Protein AF-A0A7X0JD08-F1 (afdb_monomer)

Sequence (140 aa):
MATPYDTVIRLQRRTLDAMRVDLATQVETASRAQAAHAGVEAAMKDAHREAAASPLLPSDRYLTRLRHERTMLAAANVSANEQLHRLQARMTDAYGKARAIDIAADLYRERIAQQSAAVEQQEMDELAARKHAAARETKP

Mean predicted aligned error: 9.18 Å

pLDDT: mean 86.69, std 8.35, range [54.91, 95.31]

Radius of gyration: 34.66 Å; Cα contacts (8 Å, |Δi|>4): 44; chains: 1; bounding box: 74×22×107 Å

Solvent-accessible surface area (backbone atoms only — not comparable to full-atom values): 7628 Å² total; per-residue (Å²): 133,89,56,96,48,52,66,56,52,53,50,47,51,54,51,52,53,52,50,50,53,53,48,54,54,46,53,52,51,37,52,52,37,50,54,52,39,53,50,49,55,49,53,50,54,50,52,52,53,52,46,72,76,40,85,85,61,90,52,62,70,61,53,51,50,51,53,51,52,45,54,52,34,51,51,49,38,53,52,38,50,53,51,46,52,54,47,52,54,52,48,55,53,52,50,53,54,48,51,54,50,53,51,54,45,49,54,48,52,53,51,52,53,51,51,51,52,53,51,56,49,50,55,51,51,53,52,50,51,53,53,54,52,55,58,55,77,72,54,133

Organism: NCBI:txid869719

Foldseek 3Di:
DDDPLNVVLVVLVVVLVVLVVVLVVLVVQLVVLVVQLVVLVVVLVVLVVVCVVPVPDPCVVVNVVSVVSNVVSVVSNVVSVVVNVVSVVVSVVSVVVSVVSVVVRVVVVVVVVVVVVVVVVVVVVVVVVVVVVVVVVPDD

Secondary structure (DSSP, 8-state):
---TTHHHHHHHHHHHHHHHHHHHHHHHHHHHHHHHHHHHHHHHHHHHHHHHH-TTS--HHHHHHHHHHHHHHHHHHHHHHHHHHHHHHHHHHHHHHHHHHHHHHHHHHHHHHHHHHHHHHHHHHHHHHHHHHHHHHT--

Structure (mmCIF, N/CA/C/O backbone):
data_AF-A0A7X0JD08-F1
#
_entry.id   AF-A0A7X0JD08-F1
#
loop_
_atom_site.group_PDB
_atom_site.id
_atom_site.type_symbol
_atom_site.label_atom_id
_atom_site.label_alt_id
_atom_site.label_comp_id
_atom_site.label_asym_id
_atom_site.label_entity_id
_atom_site.label_seq_id
_atom_site.pdbx_PDB_ins_code
_atom_site.Cartn_x
_atom_site.Cartn_y
_atom_site.Cartn_z
_atom_site.occupancy
_atom_site.B_iso_or_equiv
_atom_site.auth_seq_id
_atom_site.auth_comp_id
_atom_site.auth_asym_id
_atom_site.auth_atom_id
_atom_site.pdbx_PDB_model_num
ATOM 1 N N . MET A 1 1 ? -7.917 5.212 28.818 1.00 58.47 1 MET A N 1
ATOM 2 C CA . MET A 1 1 ? -8.279 3.779 28.875 1.00 58.47 1 MET A CA 1
ATOM 3 C C . MET A 1 1 ? -7.662 3.078 27.683 1.00 58.47 1 MET A C 1
ATOM 5 O O . MET A 1 1 ? -7.835 3.575 26.578 1.00 58.47 1 MET A O 1
ATOM 9 N N . ALA A 1 2 ? -6.941 1.979 27.905 1.00 71.56 2 ALA A N 1
ATOM 10 C CA . ALA A 1 2 ? -6.503 1.106 26.820 1.00 71.56 2 ALA A CA 1
ATOM 11 C C . ALA A 1 2 ? -7.693 0.249 26.360 1.00 71.56 2 ALA A C 1
ATOM 13 O O . ALA A 1 2 ? -8.393 -0.317 27.202 1.00 71.56 2 ALA A O 1
ATOM 14 N N . THR A 1 3 ? -7.953 0.183 25.055 1.00 77.94 3 THR A N 1
ATOM 15 C CA . THR A 1 3 ? -8.992 -0.694 24.496 1.00 77.94 3 THR A CA 1
ATOM 16 C C . THR A 1 3 ? -8.398 -2.052 24.106 1.00 77.94 3 THR A C 1
ATOM 18 O O . THR A 1 3 ? -7.214 -2.122 23.761 1.00 77.94 3 THR A O 1
ATOM 21 N N . PRO A 1 4 ? -9.195 -3.139 24.077 1.00 84.88 4 PRO A N 1
ATOM 22 C CA . PRO A 1 4 ? -8.740 -4.434 23.557 1.00 84.88 4 PRO A CA 1
ATOM 23 C C . PRO A 1 4 ? -8.212 -4.369 22.111 1.00 84.88 4 PRO A C 1
ATOM 25 O O . PRO A 1 4 ? -7.449 -5.234 21.686 1.00 84.88 4 PRO A O 1
ATOM 28 N N . TYR A 1 5 ? -8.589 -3.328 21.363 1.00 89.25 5 TYR A N 1
ATOM 29 C CA . TYR A 1 5 ? -8.217 -3.123 19.966 1.00 89.25 5 TYR A CA 1
ATOM 30 C C . TYR A 1 5 ? -6.870 -2.406 19.786 1.00 89.25 5 TYR A C 1
ATOM 32 O O . TYR A 1 5 ? -6.285 -2.493 18.708 1.00 89.25 5 TYR A O 1
ATOM 40 N N . ASP A 1 6 ? -6.325 -1.749 20.816 1.00 88.62 6 ASP A N 1
ATOM 41 C CA . ASP A 1 6 ? -5.152 -0.867 20.680 1.00 88.62 6 ASP A CA 1
ATOM 42 C C . ASP A 1 6 ? -3.911 -1.599 20.147 1.00 88.62 6 ASP A C 1
ATOM 44 O O . ASP A 1 6 ? -3.174 -1.083 19.301 1.00 88.62 6 ASP A O 1
ATOM 48 N N . THR A 1 7 ? -3.681 -2.831 20.609 1.00 90.62 7 THR A N 1
ATOM 49 C CA . THR A 1 7 ? -2.554 -3.654 20.145 1.00 90.62 7 THR A CA 1
ATOM 50 C C . THR A 1 7 ? -2.705 -4.029 18.674 1.00 90.62 7 THR A C 1
ATOM 52 O O . THR A 1 7 ? -1.725 -3.980 17.928 1.00 90.62 7 THR A O 1
ATOM 55 N N . VAL A 1 8 ? -3.926 -4.355 18.248 1.00 89.75 8 VAL A N 1
ATOM 56 C CA . VAL A 1 8 ? -4.225 -4.736 16.865 1.00 89.75 8 VAL A CA 1
ATOM 57 C C . VAL A 1 8 ? -4.113 -3.526 15.938 1.00 89.75 8 VAL A C 1
ATOM 59 O O . VAL A 1 8 ? -3.450 -3.617 14.906 1.00 8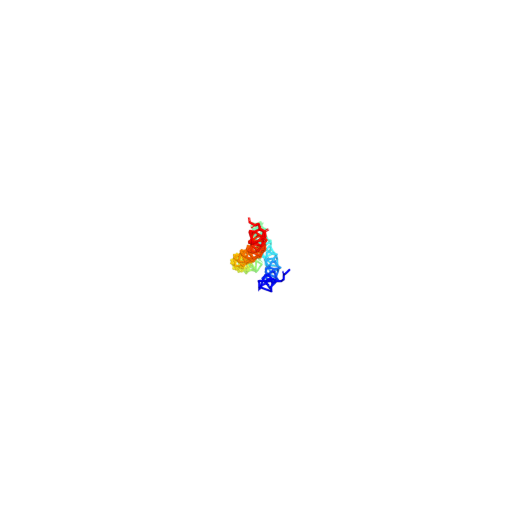9.75 8 VAL A O 1
ATOM 62 N N . ILE A 1 9 ? -4.648 -2.370 16.342 1.00 91.19 9 ILE A N 1
ATOM 63 C CA . ILE A 1 9 ? -4.534 -1.103 15.601 1.00 91.19 9 ILE A CA 1
ATOM 64 C C . ILE A 1 9 ? -3.063 -0.723 15.412 1.00 91.19 9 ILE A C 1
ATOM 66 O O . ILE A 1 9 ? -2.635 -0.379 14.310 1.00 91.19 9 ILE A O 1
ATOM 70 N N . ARG A 1 10 ? -2.249 -0.816 16.470 1.00 92.81 10 ARG A N 1
ATOM 71 C CA . ARG A 1 10 ? -0.813 -0.512 16.392 1.00 92.81 10 ARG A CA 1
ATOM 72 C C . ARG A 1 10 ? -0.078 -1.453 15.439 1.00 92.81 10 ARG A C 1
ATOM 74 O O . ARG A 1 10 ? 0.753 -0.991 14.659 1.00 92.81 10 ARG A O 1
ATOM 81 N N . LEU A 1 11 ? -0.381 -2.752 15.492 1.00 91.75 11 LEU A N 1
ATOM 82 C CA . LEU A 1 11 ? 0.195 -3.732 14.573 1.00 91.75 11 LEU A CA 1
ATOM 83 C C . LEU A 1 11 ? -0.176 -3.401 13.122 1.00 91.75 11 LEU A C 1
ATOM 85 O O . LEU A 1 11 ? 0.709 -3.313 12.277 1.00 91.75 11 LEU A O 1
ATOM 89 N N . GLN A 1 12 ? -1.457 -3.143 12.850 1.00 91.19 12 GLN A N 1
ATOM 90 C CA . GLN A 1 12 ? -1.933 -2.803 11.510 1.00 91.19 12 GLN A CA 1
ATOM 91 C C . GLN A 1 12 ? -1.311 -1.521 10.966 1.00 91.19 12 GLN A C 1
ATOM 93 O O . GLN A 1 12 ? -0.915 -1.497 9.804 1.00 91.19 12 GLN A O 1
ATOM 98 N N . ARG A 1 13 ? -1.171 -0.474 11.788 1.00 91.44 13 ARG A N 1
ATOM 99 C CA . ARG A 1 13 ? -0.483 0.762 11.381 1.00 91.44 13 ARG A CA 1
ATOM 100 C C . ARG A 1 13 ? 0.947 0.476 10.939 1.00 91.44 13 ARG A C 1
ATOM 102 O O . ARG A 1 13 ? 1.323 0.862 9.840 1.00 91.44 13 ARG A O 1
ATOM 109 N N . ARG A 1 14 ? 1.696 -0.302 11.728 1.00 93.69 14 ARG A N 1
ATOM 110 C CA . ARG A 1 14 ? 3.060 -0.713 11.364 1.00 93.69 14 ARG A CA 1
ATOM 111 C C . ARG A 1 14 ? 3.093 -1.515 10.060 1.00 93.69 14 ARG A C 1
ATOM 113 O O . ARG A 1 14 ? 3.988 -1.313 9.246 1.00 93.69 14 ARG A O 1
ATOM 120 N N . THR A 1 15 ? 2.130 -2.412 9.853 1.00 90.19 15 THR A N 1
ATOM 121 C CA . THR A 1 15 ? 2.008 -3.180 8.606 1.00 90.19 15 THR A CA 1
ATOM 122 C C . THR A 1 15 ? 1.719 -2.275 7.407 1.00 90.19 15 THR A C 1
ATOM 124 O O . THR A 1 15 ? 2.372 -2.414 6.377 1.00 90.19 15 THR A O 1
ATOM 127 N N . LEU A 1 16 ? 0.785 -1.328 7.533 1.00 92.00 16 LEU A N 1
ATOM 128 C CA . LEU A 1 16 ? 0.461 -0.372 6.471 1.00 92.00 16 LEU A CA 1
ATOM 129 C C . LEU A 1 16 ? 1.642 0.548 6.150 1.00 92.00 16 LEU A C 1
ATOM 131 O O . LEU A 1 16 ? 1.887 0.831 4.980 1.00 92.00 16 LEU A O 1
ATOM 135 N N . ASP A 1 17 ? 2.392 0.983 7.160 1.00 93.56 17 ASP A N 1
ATOM 136 C CA . ASP A 1 17 ? 3.581 1.809 6.955 1.00 93.56 17 ASP A CA 1
ATOM 137 C C . ASP A 1 17 ? 4.686 1.038 6.222 1.00 93.56 17 ASP A C 1
ATOM 139 O O . ASP A 1 17 ? 5.270 1.570 5.281 1.00 93.56 17 ASP A O 1
ATOM 143 N N . ALA A 1 18 ? 4.909 -0.237 6.558 1.00 92.38 18 ALA A N 1
ATOM 144 C CA . ALA A 1 18 ? 5.826 -1.091 5.801 1.00 92.38 18 ALA A CA 1
ATOM 145 C C . ALA A 1 18 ? 5.381 -1.251 4.334 1.00 92.38 18 ALA A C 1
ATOM 147 O O . ALA A 1 18 ? 6.179 -1.065 3.420 1.00 92.38 18 ALA A O 1
ATOM 148 N N . MET A 1 19 ? 4.087 -1.497 4.094 1.00 91.81 19 MET A N 1
ATOM 149 C CA . MET A 1 19 ? 3.549 -1.617 2.733 1.00 91.81 19 MET A CA 1
ATOM 150 C C . MET A 1 19 ? 3.682 -0.323 1.918 1.00 91.81 19 MET A C 1
ATOM 152 O O . MET A 1 19 ? 3.893 -0.383 0.709 1.00 91.81 19 MET A O 1
ATOM 156 N N . ARG A 1 20 ? 3.570 0.852 2.552 1.00 91.00 20 ARG A N 1
ATOM 157 C CA . ARG A 1 20 ? 3.791 2.151 1.891 1.00 91.00 20 ARG A CA 1
ATOM 158 C C . ARG A 1 20 ? 5.234 2.319 1.433 1.00 91.00 20 ARG A C 1
ATOM 160 O O . ARG A 1 20 ? 5.455 2.817 0.331 1.00 91.00 20 ARG A O 1
ATOM 167 N N . VAL A 1 21 ? 6.191 1.911 2.266 1.00 93.88 21 VAL A N 1
ATOM 168 C CA . VAL A 1 21 ? 7.615 1.928 1.909 1.00 93.88 21 VAL A CA 1
ATOM 169 C C . VAL A 1 21 ? 7.862 1.001 0.721 1.00 93.88 21 VAL A C 1
ATOM 171 O O . VAL A 1 21 ? 8.419 1.445 -0.281 1.00 93.88 21 VAL A O 1
ATOM 174 N N . ASP A 1 22 ? 7.350 -0.231 0.777 1.00 88.81 22 ASP A N 1
ATOM 175 C CA . ASP A 1 22 ? 7.467 -1.184 -0.330 1.00 88.81 22 ASP A CA 1
ATOM 176 C C . ASP A 1 22 ? 6.855 -0.629 -1.625 1.00 88.81 22 ASP A C 1
ATOM 178 O O . ASP A 1 22 ? 7.444 -0.756 -2.698 1.00 88.81 22 ASP A O 1
ATOM 182 N N . LEU A 1 23 ? 5.691 0.031 -1.541 1.00 86.19 23 LEU A N 1
ATOM 183 C CA . LEU A 1 23 ? 5.041 0.639 -2.702 1.00 86.19 23 LEU A CA 1
ATOM 184 C C . LEU A 1 23 ? 5.908 1.733 -3.316 1.00 86.19 23 LEU A C 1
ATOM 186 O O . LEU A 1 23 ? 6.063 1.755 -4.535 1.00 86.19 23 LEU A O 1
ATOM 190 N N . ALA A 1 24 ? 6.489 2.610 -2.497 1.00 89.81 24 ALA A N 1
ATOM 191 C CA . ALA A 1 24 ? 7.370 3.666 -2.983 1.00 89.81 24 ALA A CA 1
ATOM 192 C C . ALA A 1 24 ? 8.576 3.083 -3.739 1.00 89.81 24 ALA A C 1
ATOM 194 O O . ALA A 1 24 ? 8.870 3.512 -4.856 1.00 89.81 24 ALA A O 1
ATOM 195 N N . THR A 1 25 ? 9.213 2.046 -3.189 1.00 91.19 25 THR A N 1
ATOM 196 C CA . THR A 1 25 ? 10.340 1.362 -3.839 1.00 91.19 25 THR A CA 1
ATOM 197 C C . THR A 1 25 ? 9.937 0.678 -5.149 1.00 91.19 25 THR A C 1
ATOM 199 O O . THR A 1 25 ? 10.669 0.741 -6.139 1.00 91.19 25 THR A O 1
ATOM 202 N N . GLN A 1 26 ? 8.764 0.042 -5.197 1.00 87.25 26 GLN A N 1
ATOM 203 C CA . GLN A 1 26 ? 8.270 -0.605 -6.416 1.00 87.25 26 GLN A CA 1
ATOM 204 C C . GLN A 1 26 ? 7.875 0.406 -7.499 1.00 87.25 26 GLN A C 1
ATOM 206 O O . GLN A 1 26 ? 8.176 0.190 -8.671 1.00 87.25 26 GLN A O 1
ATOM 211 N N . VAL A 1 27 ? 7.270 1.537 -7.122 1.00 88.56 27 VAL A N 1
ATOM 212 C CA . VAL A 1 27 ? 6.973 2.648 -8.045 1.00 88.56 27 VAL A CA 1
ATOM 213 C C . VAL A 1 27 ? 8.261 3.200 -8.651 1.00 88.56 27 VAL A C 1
ATOM 215 O O . VAL A 1 27 ? 8.339 3.396 -9.864 1.00 88.56 27 VAL A O 1
ATOM 218 N N . GLU A 1 28 ? 9.293 3.409 -7.833 1.00 90.12 28 GLU A N 1
ATOM 219 C CA . GLU A 1 28 ? 10.592 3.870 -8.321 1.00 90.12 28 GLU A CA 1
ATOM 220 C C . GLU A 1 28 ? 11.228 2.851 -9.279 1.00 90.12 28 GLU A C 1
ATOM 222 O O . GLU A 1 28 ? 11.728 3.221 -10.343 1.00 90.12 28 GLU A O 1
ATOM 227 N N . THR A 1 29 ? 11.157 1.562 -8.945 1.00 87.06 29 THR A N 1
ATOM 228 C CA . THR A 1 29 ? 11.690 0.479 -9.782 1.00 87.06 29 THR A CA 1
ATOM 229 C C . THR A 1 29 ? 10.979 0.416 -11.136 1.00 87.06 29 THR A C 1
ATOM 231 O O . THR A 1 29 ? 11.641 0.355 -12.174 1.00 87.06 29 THR A O 1
ATOM 234 N N . ALA A 1 30 ? 9.646 0.505 -11.147 1.00 83.69 30 ALA A N 1
ATOM 235 C CA . ALA A 1 30 ? 8.855 0.542 -12.375 1.00 83.69 30 ALA A CA 1
ATOM 236 C C . ALA A 1 30 ? 9.177 1.785 -13.222 1.00 83.69 30 ALA A C 1
ATOM 238 O O . ALA A 1 30 ? 9.382 1.673 -14.429 1.00 83.69 30 ALA A O 1
ATOM 239 N N . SER A 1 31 ? 9.307 2.957 -12.592 1.00 87.69 31 SER A N 1
ATOM 240 C CA . SER A 1 31 ? 9.675 4.205 -13.272 1.00 87.69 31 SER A CA 1
ATOM 241 C C . SER A 1 31 ? 11.054 4.115 -13.941 1.00 87.69 31 SER A C 1
ATOM 243 O O . SER A 1 31 ? 11.214 4.472 -15.110 1.00 87.69 31 SER A O 1
ATOM 245 N N . ARG A 1 32 ? 12.052 3.546 -13.248 1.00 89.31 32 ARG A N 1
ATOM 246 C CA . ARG A 1 32 ? 13.395 3.322 -13.811 1.00 89.31 32 ARG A CA 1
ATOM 247 C C . ARG A 1 32 ? 13.369 2.360 -15.002 1.00 89.31 32 ARG A C 1
ATOM 249 O O . ARG A 1 32 ? 14.026 2.627 -16.007 1.00 89.31 32 ARG A O 1
ATOM 256 N N . ALA A 1 33 ? 12.600 1.273 -14.922 1.00 84.38 33 ALA A N 1
ATOM 257 C CA . ALA A 1 33 ? 12.454 0.317 -16.022 1.00 84.38 33 ALA A CA 1
ATOM 258 C C . ALA A 1 33 ? 11.763 0.942 -17.252 1.00 84.38 33 ALA A C 1
ATOM 260 O O . ALA A 1 33 ? 12.179 0.710 -18.393 1.00 84.38 33 ALA A O 1
ATOM 261 N N . GLN A 1 34 ? 10.766 1.803 -17.032 1.00 86.69 34 GLN A N 1
ATOM 262 C CA . GLN A 1 34 ? 10.092 2.548 -18.096 1.00 86.69 34 GLN A CA 1
ATOM 263 C C . GLN A 1 34 ? 11.034 3.547 -18.774 1.00 86.69 34 GLN A C 1
ATOM 265 O O . GLN A 1 34 ? 11.098 3.590 -20.005 1.00 86.69 34 GLN A O 1
ATOM 270 N N . ALA A 1 35 ? 11.806 4.304 -17.990 1.00 89.44 35 ALA A N 1
ATOM 271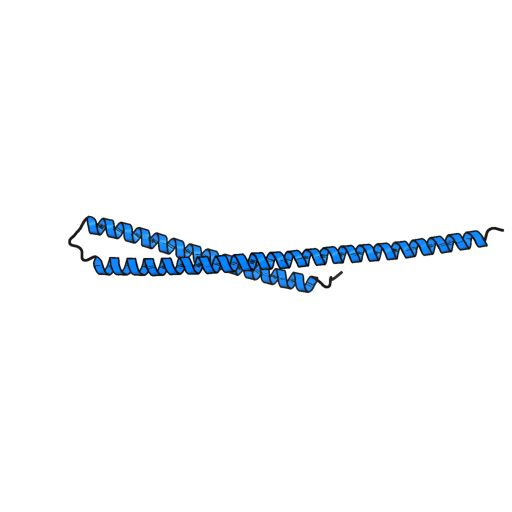 C CA . ALA A 1 35 ? 12.790 5.247 -18.513 1.00 89.44 35 ALA A CA 1
ATOM 272 C C . ALA A 1 35 ? 13.881 4.539 -19.337 1.00 89.44 35 ALA A C 1
ATOM 274 O O . ALA A 1 35 ? 14.206 4.982 -20.438 1.00 89.44 35 ALA A O 1
ATOM 275 N N . ALA A 1 36 ? 14.394 3.403 -18.850 1.00 85.50 36 ALA A N 1
ATOM 276 C CA . ALA A 1 36 ? 15.377 2.598 -19.574 1.00 85.50 36 ALA A CA 1
ATOM 277 C C . ALA A 1 36 ? 14.820 2.076 -20.909 1.00 85.50 36 ALA A C 1
ATOM 279 O O . ALA A 1 36 ? 15.474 2.189 -21.945 1.00 85.50 36 ALA A O 1
ATOM 280 N N . HIS A 1 37 ? 13.585 1.566 -20.910 1.00 84.50 37 HIS A N 1
ATOM 281 C CA . HIS A 1 37 ? 12.923 1.111 -22.133 1.00 84.50 37 HIS A CA 1
ATOM 282 C C . HIS A 1 37 ? 12.731 2.251 -23.145 1.00 84.50 37 HIS A C 1
ATOM 284 O O . HIS A 1 37 ? 13.002 2.072 -24.330 1.00 84.50 37 HIS A O 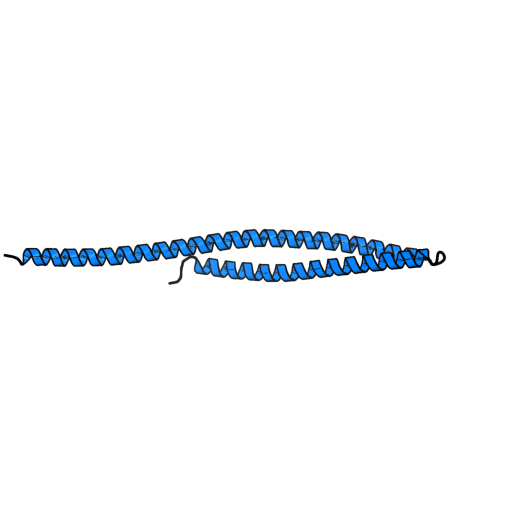1
ATOM 290 N N . ALA A 1 38 ? 12.311 3.437 -22.691 1.00 87.25 38 ALA A N 1
ATOM 291 C CA . ALA A 1 38 ? 12.188 4.612 -23.553 1.00 87.25 38 ALA A CA 1
ATOM 292 C C . ALA A 1 38 ? 13.540 5.029 -24.165 1.00 87.25 38 ALA A C 1
ATOM 294 O O . ALA A 1 38 ? 13.594 5.374 -25.346 1.00 87.25 38 ALA A O 1
ATOM 295 N N . GLY A 1 39 ? 14.627 4.939 -23.391 1.00 89.06 39 GLY A N 1
ATOM 296 C CA . GLY A 1 39 ? 15.987 5.191 -23.871 1.00 89.06 39 GLY A CA 1
ATOM 297 C C . GLY A 1 39 ? 16.425 4.218 -24.970 1.00 89.06 39 GLY A C 1
ATOM 298 O O . GLY A 1 39 ? 16.928 4.650 -26.006 1.00 89.06 39 GLY A O 1
ATOM 299 N N . VAL A 1 40 ? 16.175 2.916 -24.796 1.00 86.62 40 VAL A N 1
ATOM 300 C CA . VAL A 1 40 ? 16.504 1.897 -25.812 1.00 86.62 40 VAL A CA 1
ATOM 301 C C . VAL A 1 40 ? 15.660 2.060 -27.077 1.00 86.62 40 VAL A C 1
ATOM 303 O O . VAL A 1 40 ? 16.186 1.940 -28.183 1.00 86.62 40 VAL A O 1
ATOM 306 N N . GLU A 1 41 ? 14.377 2.404 -26.949 1.00 86.12 41 GLU A N 1
ATOM 307 C CA . GLU A 1 41 ? 13.523 2.709 -28.105 1.00 86.12 41 GLU A CA 1
ATOM 308 C C . GLU A 1 41 ? 14.022 3.928 -28.894 1.00 86.12 41 GLU A C 1
ATOM 310 O O . GLU A 1 41 ? 13.996 3.915 -30.127 1.00 86.12 41 GLU A O 1
ATOM 315 N N . ALA A 1 42 ? 14.498 4.972 -28.209 1.00 88.88 42 ALA A N 1
ATOM 316 C CA . ALA A 1 42 ? 15.115 6.125 -28.861 1.00 88.88 42 ALA A CA 1
ATOM 317 C C . ALA A 1 42 ? 16.405 5.721 -29.596 1.00 88.88 42 ALA A C 1
ATOM 319 O O . ALA A 1 42 ? 16.526 5.974 -30.794 1.00 88.88 42 ALA A O 1
ATOM 320 N N . ALA A 1 43 ? 17.297 4.982 -28.927 1.00 84.44 43 ALA A N 1
ATOM 321 C CA . ALA A 1 43 ? 18.544 4.497 -29.520 1.00 84.44 43 ALA A CA 1
ATOM 322 C C . ALA A 1 43 ? 18.309 3.599 -30.749 1.00 84.44 43 ALA A C 1
ATOM 324 O O . ALA A 1 43 ? 19.046 3.684 -31.730 1.00 84.44 43 ALA A O 1
ATOM 325 N N . MET A 1 44 ? 17.261 2.766 -30.740 1.00 83.75 44 MET A N 1
ATOM 326 C CA . MET A 1 44 ? 16.870 1.969 -31.908 1.00 83.75 44 MET A CA 1
ATOM 327 C C . MET A 1 44 ? 16.401 2.833 -33.081 1.00 83.75 44 MET A C 1
ATOM 329 O O . MET A 1 44 ? 16.73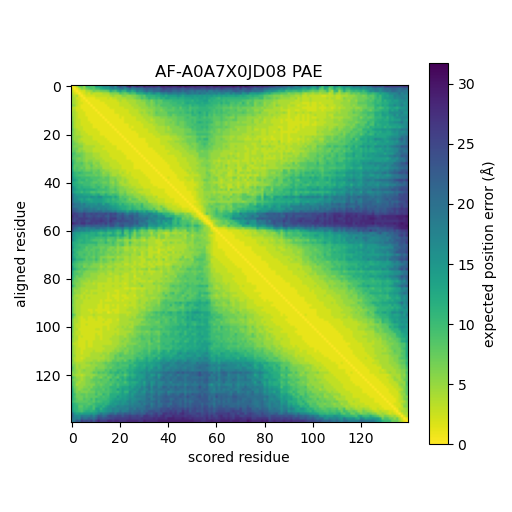8 2.532 -34.227 1.00 83.75 44 MET A O 1
ATOM 333 N N . LYS A 1 45 ? 15.623 3.892 -32.825 1.00 85.69 45 LYS A N 1
ATOM 334 C CA . LYS A 1 45 ? 15.166 4.812 -33.879 1.00 85.69 45 LYS A CA 1
ATOM 335 C C . LYS A 1 45 ? 16.336 5.552 -34.520 1.00 85.69 45 LYS A C 1
ATOM 337 O O . LYS A 1 45 ? 16.374 5.660 -35.746 1.00 85.69 45 LYS A O 1
ATOM 342 N N . ASP A 1 46 ? 17.290 6.000 -33.711 1.00 84.62 46 ASP A N 1
ATOM 343 C CA . ASP A 1 46 ? 18.489 6.682 -34.197 1.00 84.62 46 ASP A CA 1
ATOM 344 C C . ASP A 1 46 ? 19.380 5.726 -35.000 1.00 84.62 46 ASP A C 1
ATOM 346 O O . ASP A 1 46 ? 19.728 6.026 -36.141 1.00 84.62 46 ASP A O 1
ATOM 350 N N . ALA A 1 47 ? 19.612 4.510 -34.493 1.00 79.50 47 ALA A N 1
ATOM 351 C CA . ALA A 1 47 ? 20.357 3.469 -35.202 1.00 79.50 47 ALA A CA 1
ATOM 352 C C . ALA A 1 47 ? 19.736 3.115 -36.565 1.00 79.50 47 ALA A C 1
ATOM 354 O O . ALA A 1 47 ? 20.445 2.919 -37.552 1.00 79.50 47 ALA A O 1
ATOM 355 N N . HIS A 1 48 ? 18.403 3.046 -36.642 1.00 79.31 48 HIS A N 1
ATOM 356 C CA . HIS A 1 48 ? 17.697 2.820 -37.902 1.00 79.31 48 HIS A CA 1
ATOM 357 C C . HIS A 1 48 ? 17.862 3.983 -38.884 1.00 79.31 48 HIS A C 1
ATOM 359 O O . HIS A 1 48 ? 18.034 3.745 -40.080 1.00 79.31 48 HIS A O 1
ATOM 365 N N . ARG A 1 49 ? 17.828 5.227 -38.395 1.00 81.69 49 ARG A N 1
ATOM 366 C CA . ARG A 1 49 ? 18.039 6.423 -39.219 1.00 81.69 49 ARG A CA 1
ATOM 367 C C . ARG A 1 49 ? 19.463 6.470 -39.780 1.00 81.69 49 ARG A C 1
ATOM 369 O O . ARG A 1 49 ? 19.635 6.746 -40.963 1.00 81.69 49 ARG A O 1
ATOM 376 N N . GLU A 1 50 ? 20.464 6.165 -38.960 1.00 77.81 50 GLU A N 1
ATOM 377 C CA . GLU A 1 50 ? 21.874 6.129 -39.367 1.00 77.81 50 GLU A CA 1
ATOM 378 C C . GLU A 1 50 ? 22.160 5.004 -40.369 1.00 77.81 50 GLU A C 1
ATOM 380 O O . GLU A 1 50 ? 22.808 5.234 -41.389 1.00 77.81 50 GLU A O 1
ATOM 385 N N . ALA A 1 51 ? 21.615 3.806 -40.136 1.00 73.19 51 ALA A N 1
ATOM 386 C CA . ALA A 1 51 ? 21.753 2.683 -41.062 1.00 73.19 51 ALA A CA 1
ATOM 387 C C . ALA A 1 51 ? 21.098 2.967 -42.427 1.00 73.19 51 ALA A C 1
ATOM 389 O O . ALA A 1 51 ? 21.644 2.590 -43.461 1.00 73.19 51 ALA A O 1
ATOM 390 N N . ALA A 1 52 ? 19.959 3.671 -42.448 1.00 73.25 52 ALA A N 1
ATOM 391 C CA . ALA A 1 52 ? 19.321 4.108 -43.691 1.00 73.25 52 ALA A CA 1
ATOM 392 C C . ALA A 1 52 ? 20.162 5.148 -44.458 1.00 73.25 52 ALA A C 1
ATOM 394 O O . ALA A 1 52 ? 20.118 5.183 -45.686 1.00 73.25 52 ALA A O 1
ATOM 395 N N . ALA A 1 53 ? 20.935 5.977 -43.749 1.00 76.88 53 ALA A N 1
ATOM 396 C CA . ALA A 1 53 ? 21.813 6.980 -44.347 1.00 76.88 53 ALA A CA 1
ATOM 397 C C . ALA A 1 53 ? 23.143 6.402 -44.865 1.00 76.88 53 ALA A C 1
ATOM 399 O O . ALA A 1 53 ? 23.787 7.030 -45.705 1.00 76.88 53 ALA A O 1
ATOM 400 N N . SER A 1 54 ? 23.566 5.225 -44.389 1.00 69.88 54 SER A N 1
ATOM 401 C CA . SER A 1 54 ? 24.849 4.625 -44.768 1.00 69.88 54 SER A CA 1
ATOM 402 C C . SER A 1 54 ? 24.757 3.092 -44.904 1.00 69.88 54 SER A C 1
ATOM 404 O O . SER A 1 54 ? 25.075 2.355 -43.968 1.00 69.88 54 SER A O 1
ATOM 406 N N . PRO A 1 55 ? 24.353 2.585 -46.088 1.00 63.66 55 PRO A N 1
ATOM 407 C CA . PRO A 1 55 ? 24.080 1.160 -46.329 1.00 63.66 55 PRO A CA 1
ATOM 408 C C . PRO A 1 55 ? 25.293 0.221 -46.213 1.00 63.66 55 PRO A C 1
ATOM 410 O O . PRO A 1 55 ? 25.129 -0.996 -46.221 1.00 63.66 55 PRO A O 1
ATOM 413 N N . LEU A 1 56 ? 26.511 0.768 -46.148 1.00 67.12 56 LEU A N 1
ATOM 414 C CA . LEU A 1 56 ? 27.766 0.006 -46.110 1.00 67.12 56 LEU A CA 1
ATOM 415 C C . LEU A 1 56 ? 28.236 -0.333 -44.683 1.00 67.12 56 LEU A C 1
ATOM 417 O O . LEU A 1 56 ? 29.235 -1.034 -44.526 1.00 67.12 56 LEU A O 1
ATOM 421 N N . LEU A 1 57 ? 27.553 0.156 -43.641 1.00 62.16 57 LEU A N 1
ATOM 422 C CA . LEU A 1 57 ? 27.927 -0.102 -42.248 1.00 62.16 57 LEU A CA 1
ATOM 423 C C . LEU A 1 57 ? 27.403 -1.471 -41.766 1.00 62.16 57 LEU A C 1
ATOM 425 O O . LEU A 1 57 ? 26.195 -1.716 -41.807 1.00 62.16 57 LEU A O 1
ATOM 429 N N . PRO A 1 58 ? 28.273 -2.368 -41.261 1.00 62.09 58 PRO A N 1
ATOM 430 C CA . PRO A 1 58 ? 27.857 -3.648 -40.699 1.00 62.09 58 PRO A CA 1
ATOM 431 C C . PRO A 1 58 ? 27.243 -3.448 -39.301 1.00 62.09 58 PRO A C 1
ATOM 433 O O . PRO A 1 58 ? 27.897 -3.611 -38.271 1.00 62.09 58 PRO A O 1
ATOM 436 N N . SER A 1 59 ? 25.960 -3.084 -39.272 1.00 68.31 59 SER A N 1
ATOM 437 C CA . SER A 1 59 ? 25.202 -2.709 -38.064 1.00 68.31 59 SER A CA 1
ATOM 438 C C . SER A 1 59 ? 24.509 -3.884 -37.357 1.00 68.31 59 SER A C 1
ATOM 440 O O . SER A 1 59 ? 23.916 -3.709 -36.290 1.00 68.31 59 SER A O 1
ATOM 442 N N . ASP A 1 60 ? 24.568 -5.094 -37.918 1.00 76.50 60 ASP A N 1
ATOM 443 C CA . ASP A 1 60 ? 23.716 -6.220 -37.503 1.00 76.50 60 ASP A CA 1
ATOM 444 C C . ASP A 1 60 ? 23.924 -6.666 -36.054 1.00 76.50 60 ASP A C 1
ATOM 446 O O . ASP A 1 60 ? 22.954 -6.930 -35.339 1.00 76.50 60 ASP A O 1
ATOM 450 N N . ARG A 1 61 ? 25.173 -6.716 -35.570 1.00 78.06 61 ARG A N 1
ATOM 451 C CA . ARG A 1 61 ? 25.451 -7.108 -34.175 1.00 78.06 61 ARG A CA 1
ATOM 452 C C . ARG A 1 61 ? 24.911 -6.085 -33.176 1.00 78.06 61 ARG A C 1
ATOM 454 O O . ARG A 1 61 ? 24.379 -6.469 -32.137 1.00 78.06 61 ARG A O 1
ATOM 461 N N . TYR A 1 62 ? 25.008 -4.798 -33.504 1.00 78.38 62 TYR A N 1
ATOM 462 C CA . TYR A 1 62 ? 24.500 -3.713 -32.666 1.00 78.38 62 TYR A CA 1
ATOM 463 C C . TYR A 1 62 ? 22.966 -3.711 -32.620 1.00 78.38 62 TYR A C 1
ATOM 465 O O . TYR A 1 62 ? 22.384 -3.704 -31.535 1.00 78.38 62 TYR A O 1
ATOM 473 N N . LEU A 1 63 ? 22.309 -3.831 -33.777 1.00 80.81 63 LEU A N 1
ATOM 474 C CA . LEU A 1 63 ? 20.848 -3.920 -33.864 1.00 80.81 63 LEU A CA 1
ATOM 475 C C . LEU A 1 63 ? 20.303 -5.179 -33.180 1.00 80.81 63 LEU A C 1
ATOM 477 O O . LEU A 1 63 ? 19.269 -5.123 -32.515 1.00 80.81 63 LEU A O 1
ATOM 481 N N . THR A 1 64 ? 21.006 -6.308 -33.291 1.00 85.12 64 THR A N 1
ATOM 482 C CA . THR A 1 64 ? 20.643 -7.547 -32.586 1.00 85.12 64 THR A CA 1
ATOM 483 C C . THR A 1 64 ? 20.726 -7.364 -31.071 1.00 85.12 64 THR A C 1
ATOM 485 O O . THR A 1 64 ? 19.794 -7.750 -30.364 1.00 85.12 64 THR A O 1
ATOM 488 N N . ARG A 1 65 ? 21.786 -6.711 -30.566 1.00 84.12 65 ARG A N 1
ATOM 489 C CA . ARG A 1 65 ? 21.918 -6.381 -29.138 1.00 84.12 65 ARG A CA 1
ATOM 490 C C . ARG A 1 65 ? 20.777 -5.483 -28.661 1.00 84.12 65 ARG A C 1
ATOM 492 O O . ARG A 1 65 ? 20.145 -5.815 -27.666 1.00 84.12 65 ARG A O 1
ATOM 499 N N . LEU A 1 66 ? 20.476 -4.404 -29.386 1.00 83.56 66 LEU A N 1
ATOM 500 C CA . LEU A 1 66 ? 19.399 -3.474 -29.027 1.00 83.56 66 LEU A CA 1
ATOM 501 C C . LEU A 1 66 ? 18.018 -4.141 -29.019 1.00 83.56 66 LEU A C 1
ATOM 503 O O . LEU A 1 66 ? 17.223 -3.899 -28.116 1.00 83.56 66 LEU A O 1
ATOM 507 N N . ARG A 1 67 ? 17.731 -5.023 -29.986 1.00 87.25 67 ARG A N 1
ATOM 508 C CA . ARG A 1 67 ? 16.481 -5.803 -30.002 1.00 87.25 67 ARG A CA 1
ATOM 509 C C . ARG A 1 67 ? 16.373 -6.713 -28.784 1.00 87.25 67 ARG A C 1
ATOM 511 O O . ARG A 1 67 ? 15.315 -6.768 -28.163 1.00 87.25 67 ARG A O 1
ATOM 518 N N . HIS A 1 68 ? 17.457 -7.403 -28.432 1.00 88.69 68 HIS A N 1
ATOM 519 C CA . HIS A 1 68 ? 17.484 -8.244 -27.241 1.00 88.69 68 HIS A CA 1
ATOM 520 C C . HIS A 1 68 ? 17.274 -7.414 -25.964 1.00 88.69 68 HIS A C 1
ATOM 522 O O . HIS A 1 68 ? 16.412 -7.736 -25.147 1.00 88.69 68 HIS A O 1
ATOM 528 N N . GLU A 1 69 ? 17.980 -6.293 -25.835 1.00 87.25 69 GLU A N 1
ATOM 529 C CA . GLU A 1 69 ? 17.857 -5.370 -24.706 1.00 87.25 69 GLU A CA 1
ATOM 530 C C . GLU A 1 69 ? 16.428 -4.819 -24.567 1.00 87.25 69 GLU A C 1
ATOM 532 O O . GLU A 1 69 ? 15.848 -4.866 -23.482 1.00 87.25 69 GLU A O 1
ATOM 537 N N . ARG A 1 70 ? 15.797 -4.427 -25.680 1.00 87.81 70 ARG A N 1
ATOM 538 C CA . ARG A 1 70 ? 14.381 -4.041 -25.724 1.00 87.81 70 ARG A CA 1
ATOM 539 C C . ARG A 1 70 ? 13.468 -5.154 -25.212 1.00 87.81 70 ARG A C 1
ATOM 541 O O . ARG A 1 70 ? 12.596 -4.885 -24.391 1.00 87.81 70 ARG A O 1
ATOM 548 N N . THR A 1 71 ? 13.640 -6.394 -25.682 1.00 90.25 71 THR A N 1
ATOM 549 C CA . THR A 1 71 ? 12.790 -7.516 -25.238 1.00 90.25 71 THR A CA 1
ATOM 550 C C . THR A 1 71 ? 12.926 -7.785 -23.741 1.00 90.25 71 THR A C 1
ATOM 552 O O . THR A 1 71 ? 11.920 -7.996 -23.065 1.00 90.25 71 THR A O 1
ATOM 555 N N . MET A 1 72 ? 14.146 -7.692 -23.207 1.00 89.88 72 MET A N 1
ATOM 556 C CA . MET A 1 72 ? 14.410 -7.850 -21.778 1.00 89.88 72 MET A CA 1
ATOM 557 C C . MET A 1 72 ? 13.768 -6.727 -20.957 1.00 89.88 72 MET A C 1
ATOM 559 O O . MET A 1 72 ? 13.111 -6.998 -19.953 1.00 89.88 72 MET A O 1
ATOM 563 N N . LEU A 1 73 ? 13.890 -5.473 -21.401 1.00 87.81 73 LEU A N 1
ATOM 564 C CA . LEU A 1 73 ? 13.280 -4.323 -20.728 1.00 87.81 73 LEU A CA 1
ATOM 565 C C . LEU A 1 73 ? 11.748 -4.340 -20.807 1.00 87.81 73 LEU A C 1
ATOM 567 O O . LEU A 1 73 ? 11.080 -3.970 -19.844 1.00 87.81 73 LEU A O 1
ATOM 571 N N . ALA A 1 74 ? 11.175 -4.801 -21.920 1.00 85.81 74 ALA A N 1
ATOM 572 C CA . ALA A 1 74 ? 9.732 -4.978 -22.052 1.00 85.81 74 ALA A CA 1
ATOM 573 C C . ALA A 1 74 ? 9.208 -6.030 -21.061 1.00 85.81 74 ALA A C 1
ATOM 575 O O . ALA A 1 74 ? 8.240 -5.770 -20.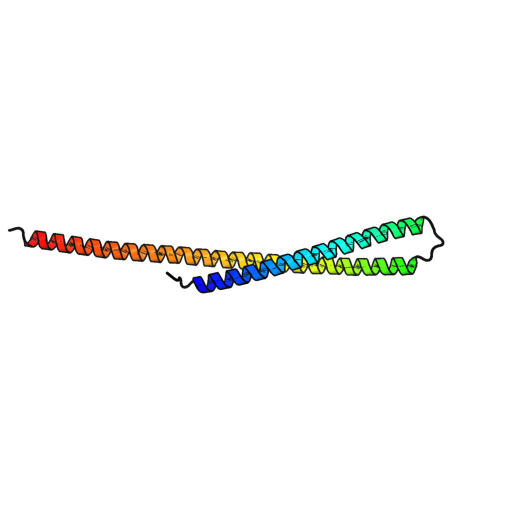346 1.00 85.81 74 ALA A O 1
ATOM 576 N N . ALA A 1 75 ? 9.885 -7.177 -20.950 1.00 89.38 75 ALA A N 1
ATOM 577 C CA . ALA A 1 75 ? 9.547 -8.204 -19.966 1.00 89.38 75 ALA A CA 1
ATOM 578 C C . ALA A 1 75 ? 9.700 -7.694 -18.521 1.00 89.38 75 ALA A C 1
ATOM 580 O O . ALA A 1 75 ? 8.832 -7.939 -17.680 1.00 89.38 75 ALA A O 1
ATOM 581 N N . ALA A 1 76 ? 10.760 -6.931 -18.238 1.00 85.62 76 ALA A N 1
ATOM 582 C CA . ALA A 1 76 ? 10.972 -6.310 -16.932 1.00 85.62 76 ALA A CA 1
ATOM 583 C C . ALA A 1 76 ? 9.856 -5.310 -16.579 1.00 85.62 76 ALA A C 1
ATOM 585 O O . ALA A 1 76 ? 9.364 -5.330 -15.453 1.00 85.62 76 ALA A O 1
ATOM 586 N N . ASN A 1 77 ? 9.403 -4.493 -17.537 1.00 85.00 77 ASN A N 1
ATOM 587 C CA . ASN A 1 77 ? 8.287 -3.561 -17.347 1.00 85.00 77 ASN A CA 1
ATOM 588 C C . ASN A 1 77 ? 6.969 -4.275 -17.037 1.00 85.00 77 ASN A C 1
ATOM 590 O O . ASN A 1 77 ? 6.249 -3.860 -16.130 1.00 85.00 77 ASN A O 1
ATOM 594 N N . VAL A 1 78 ? 6.656 -5.354 -17.762 1.00 89.62 78 VAL A N 1
ATOM 595 C CA . VAL A 1 78 ? 5.457 -6.164 -17.492 1.00 89.62 78 VAL A CA 1
ATOM 596 C C . VAL A 1 78 ? 5.519 -6.742 -16.078 1.00 89.62 78 VAL A C 1
ATOM 598 O O . VAL A 1 78 ? 4.596 -6.535 -15.293 1.00 89.62 78 VAL A O 1
ATOM 601 N N . SER A 1 7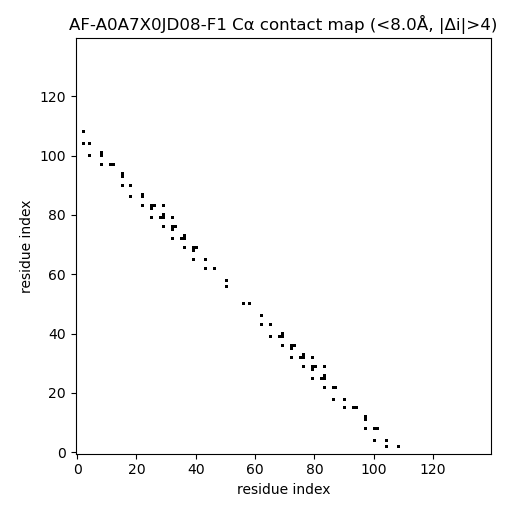9 ? 6.640 -7.371 -15.714 1.00 89.12 79 SER A N 1
ATOM 602 C CA . SER A 1 79 ? 6.834 -7.947 -14.378 1.00 89.12 79 SER A CA 1
ATOM 603 C C . SER A 1 79 ? 6.738 -6.898 -13.263 1.00 89.12 79 SER A C 1
ATOM 605 O O . SER A 1 79 ? 6.051 -7.121 -12.264 1.00 89.12 79 SER A O 1
ATOM 607 N N . ALA A 1 80 ? 7.368 -5.731 -13.433 1.00 83.69 80 ALA A N 1
ATOM 608 C CA . ALA A 1 80 ? 7.316 -4.642 -12.458 1.00 83.69 80 ALA A CA 1
ATOM 609 C C . ALA A 1 80 ? 5.885 -4.106 -12.277 1.00 83.69 80 ALA A C 1
ATOM 611 O O . ALA A 1 80 ? 5.425 -3.941 -11.146 1.00 83.69 80 ALA A O 1
ATOM 612 N N . ASN A 1 81 ? 5.143 -3.913 -13.372 1.00 85.44 81 ASN A N 1
ATOM 613 C CA . ASN A 1 81 ? 3.746 -3.480 -13.312 1.00 85.44 81 ASN A CA 1
ATOM 614 C C . ASN A 1 81 ? 2.846 -4.522 -12.634 1.00 85.44 81 ASN A C 1
ATOM 616 O O . ASN A 1 81 ? 2.016 -4.169 -11.799 1.00 85.44 81 ASN A O 1
ATOM 620 N N . GLU A 1 82 ? 3.018 -5.811 -12.928 1.00 90.50 82 GLU A N 1
ATOM 621 C CA . GLU A 1 82 ? 2.268 -6.880 -12.258 1.00 90.50 82 GLU A CA 1
ATOM 622 C C . GLU A 1 82 ? 2.557 -6.947 -10.754 1.00 90.50 82 GLU A C 1
ATOM 624 O O . GLU A 1 82 ? 1.662 -7.217 -9.947 1.00 90.50 82 GLU A O 1
ATOM 629 N N . GLN A 1 83 ? 3.810 -6.735 -10.349 1.00 86.88 83 GLN A N 1
ATOM 630 C CA . GLN A 1 83 ? 4.186 -6.671 -8.935 1.00 86.88 83 GLN A CA 1
ATOM 631 C C . GLN A 1 83 ? 3.548 -5.461 -8.247 1.00 86.88 83 GLN A C 1
ATOM 633 O O . GLN A 1 83 ? 2.993 -5.604 -7.154 1.00 86.88 83 GLN A O 1
ATOM 638 N N . LEU A 1 84 ? 3.550 -4.305 -8.911 1.00 87.88 84 LEU A N 1
ATOM 639 C CA . LEU A 1 84 ? 2.919 -3.081 -8.430 1.00 87.88 84 LEU A CA 1
ATOM 640 C C . LEU A 1 84 ? 1.400 -3.246 -8.283 1.00 87.88 84 LEU A C 1
ATOM 642 O O . LEU A 1 84 ? 0.859 -2.932 -7.224 1.00 87.88 84 LEU A O 1
ATOM 646 N N . HIS A 1 85 ? 0.719 -3.833 -9.269 1.00 90.00 85 HIS A N 1
ATOM 647 C CA . HIS A 1 85 ? -0.715 -4.130 -9.181 1.00 90.00 85 HIS A CA 1
ATOM 648 C C . HIS A 1 85 ? -1.044 -5.090 -8.034 1.00 90.00 85 HIS A C 1
ATOM 650 O O . HIS A 1 85 ? -1.973 -4.845 -7.261 1.00 90.00 85 HIS A O 1
ATOM 656 N N . ARG A 1 86 ? -0.257 -6.161 -7.863 1.00 90.69 86 ARG A N 1
ATOM 657 C CA . ARG A 1 86 ? -0.422 -7.092 -6.735 1.00 90.69 86 ARG A CA 1
ATOM 658 C C . ARG A 1 86 ? -0.191 -6.413 -5.387 1.00 90.69 86 ARG A C 1
ATOM 660 O O . ARG A 1 86 ? -0.852 -6.752 -4.407 1.00 90.69 86 ARG A O 1
ATOM 667 N N . LEU A 1 87 ? 0.756 -5.482 -5.301 1.00 89.06 87 LEU A N 1
ATOM 668 C CA . LEU A 1 87 ? 1.005 -4.724 -4.079 1.00 89.06 87 LEU A CA 1
ATOM 669 C C . LEU A 1 87 ? -0.137 -3.749 -3.778 1.00 89.06 87 LEU A C 1
ATOM 671 O O . LEU A 1 87 ? -0.623 -3.735 -2.651 1.00 89.06 87 LEU A O 1
ATOM 675 N N . GLN A 1 88 ? -0.629 -3.022 -4.782 1.00 89.81 88 GLN A N 1
ATOM 676 C CA . GLN A 1 88 ? -1.786 -2.136 -4.645 1.00 89.81 88 GLN A CA 1
ATOM 677 C C . GLN A 1 88 ? -3.030 -2.894 -4.175 1.00 89.81 88 GLN A C 1
ATOM 679 O O . GLN A 1 88 ? -3.656 -2.476 -3.207 1.00 89.81 88 GLN A O 1
ATOM 684 N N . ALA A 1 89 ? -3.339 -4.047 -4.776 1.00 93.19 89 ALA A N 1
ATOM 685 C CA . ALA A 1 89 ? -4.469 -4.878 -4.356 1.00 93.19 89 ALA A CA 1
ATOM 686 C C . ALA A 1 89 ? -4.349 -5.325 -2.887 1.00 93.19 89 ALA A C 1
ATOM 688 O O . ALA A 1 89 ? -5.312 -5.234 -2.123 1.00 93.19 89 ALA A O 1
ATOM 689 N N . ARG A 1 90 ? -3.148 -5.749 -2.462 1.00 91.19 90 ARG A N 1
ATOM 690 C CA . ARG A 1 90 ? -2.872 -6.101 -1.057 1.00 91.19 90 ARG A CA 1
ATOM 691 C C . ARG A 1 90 ? -3.025 -4.904 -0.120 1.00 91.19 90 ARG A C 1
ATOM 693 O O . ARG A 1 90 ? -3.556 -5.066 0.974 1.00 91.19 90 ARG A O 1
ATOM 700 N N . MET A 1 91 ? -2.592 -3.716 -0.538 1.00 89.38 91 MET A N 1
ATOM 701 C CA . MET A 1 91 ? -2.769 -2.494 0.248 1.00 89.38 91 MET A CA 1
ATOM 702 C C . MET A 1 91 ? -4.242 -2.121 0.387 1.00 89.38 91 MET A C 1
ATOM 704 O O . MET A 1 91 ? -4.669 -1.803 1.492 1.00 89.38 91 MET A O 1
ATOM 708 N N . THR A 1 92 ? -5.034 -2.199 -0.684 1.00 93.12 92 THR A N 1
ATOM 709 C CA . THR A 1 92 ? -6.478 -1.932 -0.630 1.00 93.12 92 THR A CA 1
ATOM 710 C C . THR A 1 92 ? -7.180 -2.856 0.366 1.00 93.12 92 THR A C 1
ATOM 712 O O . THR A 1 92 ? -7.942 -2.380 1.207 1.00 93.12 92 THR A O 1
ATOM 715 N N . ASP A 1 93 ? -6.877 -4.156 0.334 1.00 93.00 93 ASP A N 1
ATOM 716 C CA . ASP A 1 93 ? -7.408 -5.127 1.299 1.00 93.00 93 ASP A CA 1
ATOM 717 C C . ASP A 1 93 ? -6.956 -4.820 2.740 1.00 93.00 93 ASP A C 1
ATOM 719 O O . ASP A 1 93 ? -7.771 -4.782 3.665 1.00 93.00 93 ASP A O 1
ATOM 723 N N . ALA A 1 94 ? -5.669 -4.517 2.940 1.00 91.31 94 ALA A N 1
ATOM 724 C CA . ALA A 1 94 ? -5.132 -4.164 4.252 1.00 91.31 94 ALA A CA 1
ATOM 725 C C . ALA A 1 94 ? -5.780 -2.892 4.829 1.00 91.31 94 ALA A C 1
ATOM 727 O O . ALA A 1 94 ? -6.113 -2.860 6.015 1.00 91.31 94 ALA A O 1
ATOM 728 N N . TYR A 1 95 ? -6.017 -1.869 4.001 1.00 89.31 95 TYR A N 1
ATOM 729 C CA . TYR A 1 95 ? -6.736 -0.660 4.405 1.00 89.31 95 TYR A CA 1
ATOM 730 C C . TYR A 1 95 ? -8.192 -0.946 4.763 1.00 89.31 95 TYR A C 1
ATOM 732 O O . TYR A 1 95 ? -8.673 -0.430 5.771 1.00 89.31 95 TYR A O 1
ATOM 740 N N . GLY A 1 96 ? -8.883 -1.787 3.987 1.00 90.81 96 GLY A N 1
ATOM 741 C CA . GLY A 1 96 ? -10.251 -2.204 4.297 1.00 90.81 96 GLY A CA 1
ATOM 742 C C . GLY A 1 96 ? -10.341 -2.892 5.661 1.00 90.81 96 GLY A C 1
ATOM 743 O O . GLY A 1 96 ? -11.171 -2.528 6.495 1.00 90.81 96 GLY A O 1
ATOM 744 N N . LYS A 1 97 ? -9.418 -3.822 5.934 1.00 90.75 97 LYS A N 1
ATOM 745 C CA . LYS A 1 97 ? -9.312 -4.509 7.230 1.00 90.75 97 LYS A CA 1
ATOM 746 C C . LYS A 1 97 ? -8.987 -3.552 8.371 1.00 90.75 97 LYS A C 1
ATOM 748 O O . LYS A 1 97 ? -9.594 -3.657 9.432 1.00 90.75 97 LYS A O 1
ATOM 753 N N . ALA A 1 98 ? -8.058 -2.620 8.171 1.00 91.06 98 ALA A N 1
ATOM 754 C CA . ALA A 1 98 ? -7.728 -1.619 9.182 1.00 91.06 98 ALA A CA 1
ATOM 755 C C . ALA A 1 98 ? -8.934 -0.730 9.506 1.00 91.06 98 ALA A C 1
ATOM 757 O O . ALA A 1 98 ? -9.268 -0.537 10.673 1.00 91.06 98 ALA A O 1
ATOM 758 N N . ARG A 1 99 ? -9.661 -0.284 8.476 1.00 91.75 99 ARG A N 1
ATOM 759 C CA . ARG A 1 99 ? -10.859 0.538 8.653 1.00 91.75 99 ARG A CA 1
ATOM 760 C C . ARG A 1 99 ? -11.955 -0.192 9.427 1.00 91.75 99 ARG A C 1
ATOM 762 O O . ARG A 1 99 ? -12.594 0.421 10.277 1.00 91.75 99 ARG A O 1
ATOM 769 N N . ALA A 1 100 ? -12.162 -1.481 9.163 1.00 93.19 100 ALA A N 1
ATOM 770 C CA . ALA A 1 100 ? -13.129 -2.288 9.904 1.00 93.19 100 ALA A CA 1
ATOM 771 C C . ALA A 1 100 ? -12.775 -2.395 11.400 1.00 93.19 100 ALA A C 1
ATOM 773 O O . ALA A 1 100 ? -13.664 -2.321 12.247 1.00 93.19 100 ALA A O 1
ATOM 774 N N . ILE A 1 101 ? -11.485 -2.522 11.732 1.00 90.81 101 ILE A N 1
ATOM 775 C CA . ILE A 1 101 ? -11.024 -2.583 13.126 1.00 90.81 101 ILE A CA 1
ATOM 776 C C . ILE A 1 101 ? -11.157 -1.229 13.822 1.00 90.81 101 ILE A C 1
ATOM 778 O O . ILE A 1 101 ? -11.601 -1.193 14.968 1.00 90.81 101 ILE A O 1
ATOM 782 N N . ASP A 1 102 ? -10.841 -0.127 13.140 1.00 90.62 102 ASP A N 1
ATOM 783 C CA . ASP A 1 102 ? -11.054 1.217 13.688 1.00 90.62 102 ASP A CA 1
ATOM 784 C C . ASP A 1 102 ? -12.535 1.442 14.037 1.00 90.62 102 ASP A C 1
ATOM 786 O O . ASP A 1 102 ? -12.843 1.875 15.146 1.00 90.62 102 ASP A O 1
ATOM 790 N N . ILE A 1 103 ? -13.454 1.048 13.144 1.00 94.12 103 ILE A N 1
ATOM 791 C CA . ILE A 1 103 ? -14.903 1.123 13.392 1.00 94.12 103 ILE A CA 1
ATOM 792 C C . ILE A 1 103 ? -15.300 0.263 14.599 1.00 94.12 103 ILE A C 1
ATOM 794 O O . ILE A 1 103 ? -16.047 0.718 15.462 1.00 94.12 103 ILE A O 1
ATOM 798 N N . ALA A 1 104 ? -14.794 -0.969 14.702 1.00 92.25 104 ALA A N 1
ATOM 799 C CA . ALA A 1 104 ? -15.081 -1.833 15.847 1.00 92.25 104 ALA A CA 1
ATOM 800 C C . ALA A 1 104 ? -14.580 -1.227 17.172 1.00 92.25 104 ALA A C 1
ATOM 802 O O . ALA A 1 104 ? -15.255 -1.329 18.199 1.00 92.25 104 ALA A O 1
ATOM 803 N N . ALA A 1 105 ? -13.422 -0.564 17.147 1.00 92.44 105 ALA A N 1
ATOM 804 C CA . ALA A 1 105 ? -12.874 0.129 18.303 1.00 92.44 105 ALA A CA 1
ATOM 805 C C . ALA A 1 105 ? -13.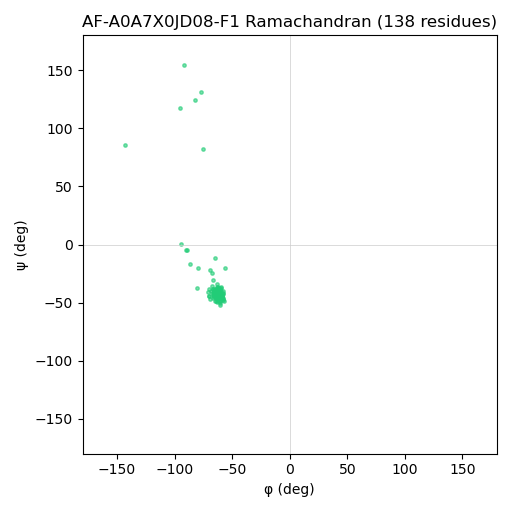703 1.365 18.690 1.00 92.44 105 ALA A C 1
ATOM 807 O O . ALA A 1 105 ? -13.918 1.593 19.881 1.00 92.44 105 ALA A O 1
ATOM 808 N N . ASP A 1 106 ? -14.191 2.135 17.713 1.00 92.88 106 ASP A N 1
ATOM 809 C CA . ASP A 1 106 ? -15.101 3.266 17.938 1.00 92.88 106 ASP A CA 1
ATOM 810 C C . ASP A 1 106 ? -16.409 2.804 18.591 1.00 92.88 106 ASP A C 1
ATOM 812 O O . ASP A 1 106 ? -16.757 3.282 19.671 1.00 92.88 106 ASP A O 1
ATOM 816 N N . LEU A 1 107 ? -17.064 1.793 18.013 1.00 94.56 107 LEU A N 1
ATOM 817 C CA . LEU A 1 107 ? -18.302 1.222 18.556 1.00 94.56 107 LEU A CA 1
ATOM 818 C C . LEU A 1 107 ? -18.111 0.668 19.973 1.00 94.56 107 LEU A C 1
ATOM 820 O O . LEU A 1 107 ? -18.987 0.797 20.828 1.00 94.56 107 LEU A O 1
ATOM 824 N N . TYR A 1 108 ? -16.956 0.056 20.248 1.00 92.81 108 TYR A N 1
ATOM 825 C CA . TYR A 1 108 ? -16.627 -0.405 21.593 1.00 92.81 108 TYR A CA 1
ATOM 826 C C . TYR A 1 108 ? -16.503 0.761 22.579 1.00 92.81 108 TYR A C 1
ATOM 828 O O . TYR A 1 108 ? -17.051 0.687 23.678 1.00 92.81 108 TYR A O 1
ATOM 836 N N . ARG A 1 109 ? -15.813 1.844 22.200 1.00 91.56 109 ARG A N 1
ATOM 837 C CA . ARG A 1 109 ? -15.682 3.039 23.046 1.00 91.56 109 ARG A CA 1
ATOM 838 C C . ARG A 1 109 ? -17.038 3.670 23.344 1.00 91.56 109 ARG A C 1
ATOM 840 O O . ARG A 1 109 ? -17.305 3.980 24.502 1.00 91.56 109 ARG A O 1
ATOM 847 N N . GLU A 1 110 ? -17.895 3.802 22.336 1.00 94.50 110 GLU A N 1
ATOM 848 C CA . GLU A 1 110 ? -19.260 4.309 22.509 1.00 94.50 110 GLU A CA 1
ATOM 849 C C . GLU A 1 110 ? -20.069 3.432 23.464 1.00 94.50 110 GLU A C 1
ATOM 851 O O . GLU A 1 110 ? -20.693 3.942 24.394 1.00 94.50 110 GLU A O 1
ATOM 856 N N . ARG A 1 111 ? -20.005 2.106 23.299 1.00 93.69 111 ARG A N 1
ATOM 857 C CA . ARG A 1 111 ? -20.705 1.169 24.183 1.00 93.69 111 ARG A CA 1
ATOM 858 C C . ARG A 1 111 ? -20.241 1.286 25.633 1.00 93.69 111 ARG A C 1
ATOM 860 O O . ARG A 1 111 ? -21.078 1.279 26.530 1.00 93.69 111 ARG A O 1
ATOM 867 N N . ILE A 1 112 ? -18.934 1.392 25.872 1.00 93.81 112 ILE A N 1
ATOM 868 C CA . ILE A 1 112 ? -18.391 1.561 27.227 1.00 93.81 112 ILE A CA 1
ATOM 869 C C . ILE A 1 112 ? -18.850 2.890 27.837 1.00 93.81 112 ILE A C 1
ATOM 871 O O . ILE A 1 112 ? -19.257 2.905 28.994 1.00 93.81 112 ILE A O 1
ATOM 875 N N . ALA A 1 113 ? -18.852 3.977 27.061 1.00 92.12 113 ALA A N 1
ATOM 876 C CA . ALA A 1 113 ? -19.328 5.280 27.525 1.00 92.12 113 ALA A CA 1
ATOM 877 C C . ALA A 1 113 ? -20.831 5.274 27.860 1.00 92.12 113 ALA A C 1
ATOM 879 O O . ALA A 1 113 ? -21.256 5.858 28.854 1.00 92.12 113 ALA A O 1
ATOM 880 N N . GLN A 1 114 ? -21.647 4.580 27.063 1.00 94.38 114 GLN A N 1
ATOM 881 C CA . GLN A 1 114 ? -23.072 4.402 27.354 1.00 94.38 114 GLN A CA 1
ATOM 882 C C . GLN A 1 114 ? -23.290 3.567 28.619 1.00 94.38 114 GLN A C 1
ATOM 884 O O . GLN A 1 114 ? -24.148 3.897 29.432 1.00 94.38 114 GLN A O 1
ATOM 889 N N . GLN A 1 115 ? -22.508 2.500 28.803 1.00 94.31 115 GLN A N 1
ATOM 890 C CA . GLN A 1 115 ? -22.582 1.668 30.002 1.00 94.31 115 GLN A CA 1
ATOM 891 C C . GLN A 1 115 ? -22.188 2.445 31.259 1.00 94.31 115 GLN A C 1
ATOM 893 O O . GLN A 1 115 ? -22.885 2.329 32.263 1.00 94.31 115 GLN A O 1
ATOM 898 N N . SER A 1 116 ? -21.129 3.260 31.214 1.00 92.50 116 SER A N 1
ATOM 899 C CA . SER A 1 116 ? -20.746 4.088 32.364 1.00 92.50 116 SER A CA 1
ATOM 900 C C . SER A 1 116 ? -21.817 5.125 32.695 1.00 92.50 116 SER A C 1
ATOM 902 O O . SER A 1 116 ? -22.205 5.236 33.851 1.00 92.50 116 SER A O 1
ATOM 904 N N . ALA A 1 117 ? -22.367 5.809 31.686 1.00 92.88 117 ALA A N 1
ATOM 905 C CA . ALA A 1 117 ? -23.440 6.782 31.891 1.00 92.88 117 ALA A CA 1
ATOM 906 C C . ALA A 1 117 ? -24.710 6.140 32.481 1.00 92.88 117 ALA A C 1
ATOM 908 O O . ALA A 1 117 ? -25.345 6.717 33.360 1.00 92.88 117 ALA A O 1
ATOM 909 N N . ALA A 1 118 ? -25.068 4.932 32.034 1.00 93.50 118 ALA A N 1
ATOM 910 C CA . ALA A 1 118 ? -26.215 4.202 32.568 1.00 93.50 118 ALA A CA 1
ATOM 911 C C . ALA A 1 118 ? -26.021 3.809 34.042 1.00 93.50 118 ALA A C 1
ATOM 913 O O . ALA A 1 118 ? -26.961 3.916 34.826 1.00 93.50 118 ALA A O 1
ATOM 914 N N . VAL A 1 119 ? -24.808 3.391 34.422 1.00 94.44 119 VAL A N 1
ATOM 915 C CA . VAL A 1 119 ? -24.466 3.083 35.820 1.00 94.44 119 VAL A CA 1
ATOM 916 C C . VAL A 1 119 ? -24.537 4.343 36.684 1.00 94.44 119 VAL A C 1
ATOM 918 O O . VAL A 1 119 ? -25.207 4.328 37.711 1.00 94.44 119 VAL A O 1
ATOM 921 N N . GLU A 1 120 ? -23.929 5.449 36.244 1.00 91.62 120 GLU A N 1
ATOM 922 C CA . GLU A 1 120 ? -23.971 6.731 36.965 1.00 91.62 120 GLU A CA 1
ATOM 923 C C . GLU A 1 120 ? -25.412 7.222 37.174 1.00 91.62 120 GLU A C 1
ATOM 925 O O . GLU A 1 120 ? -25.779 7.675 38.260 1.00 91.62 120 GLU A O 1
ATOM 930 N N . GLN A 1 121 ? -26.259 7.098 36.150 1.00 93.88 121 GLN A N 1
ATOM 931 C CA . GLN A 1 121 ? -27.660 7.487 36.249 1.00 93.88 121 GLN A CA 1
ATOM 932 C C . GLN A 1 121 ? -28.447 6.582 37.205 1.00 93.88 121 GLN A C 1
ATOM 934 O O . GLN A 1 121 ? -29.217 7.088 38.021 1.00 93.88 121 GLN A O 1
ATOM 939 N N . GLN A 1 122 ? -28.216 5.267 37.165 1.00 95.00 122 GLN A N 1
ATOM 940 C CA . GLN A 1 122 ? -28.840 4.334 38.102 1.00 95.00 122 GLN A CA 1
ATOM 941 C C . GLN A 1 122 ? -28.467 4.664 39.558 1.00 95.00 122 GLN A C 1
ATOM 943 O O . GLN A 1 122 ? -29.341 4.691 40.424 1.00 95.00 122 GLN A O 1
ATOM 948 N N . GLU A 1 123 ? -27.195 4.963 39.836 1.00 94.38 123 GLU A N 1
ATOM 949 C CA . GLU A 1 123 ? -26.739 5.349 41.178 1.00 94.38 123 GLU A CA 1
ATOM 950 C C . GLU A 1 123 ? -27.421 6.636 41.673 1.00 94.38 123 GLU A C 1
ATOM 952 O O . GLU A 1 123 ? -27.834 6.729 42.836 1.00 94.38 123 GLU A O 1
ATOM 957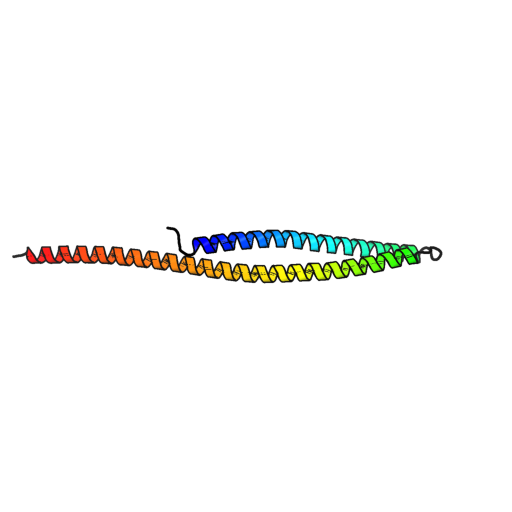 N N . MET A 1 124 ? -27.588 7.620 40.785 1.00 93.56 124 MET A N 1
ATOM 958 C CA . MET A 1 124 ? -28.286 8.873 41.081 1.00 93.56 124 MET A CA 1
ATOM 959 C C . MET A 1 124 ? -29.778 8.659 41.362 1.00 93.56 124 MET A C 1
ATOM 961 O O . MET A 1 124 ? -30.304 9.216 42.333 1.00 93.56 124 MET A O 1
ATOM 965 N N . ASP A 1 125 ? -30.447 7.830 40.561 1.00 95.31 125 ASP A N 1
ATOM 966 C CA . ASP A 1 125 ? -31.865 7.502 40.724 1.00 95.31 125 ASP A CA 1
ATOM 967 C C . ASP A 1 125 ? -32.110 6.733 42.031 1.00 95.31 125 ASP A C 1
ATOM 969 O O . ASP A 1 125 ? -33.032 7.054 42.788 1.00 95.31 125 ASP A O 1
ATOM 973 N N . GLU A 1 126 ? -31.242 5.773 42.364 1.00 94.38 126 GLU A N 1
ATOM 974 C CA . GLU A 1 126 ? -31.293 5.058 43.639 1.00 94.38 126 GLU A CA 1
ATOM 975 C C . GLU A 1 126 ? -31.110 6.000 44.835 1.00 94.38 126 GLU A C 1
ATOM 977 O O . GLU A 1 126 ? -31.839 5.900 45.828 1.00 94.38 126 GLU A O 1
ATOM 982 N N . LEU A 1 127 ? -30.160 6.938 44.760 1.00 93.94 127 LEU A N 1
ATOM 983 C CA . LEU A 1 127 ? -29.942 7.926 45.815 1.00 93.94 127 LEU A CA 1
ATOM 984 C C . LEU A 1 127 ? -31.165 8.837 45.990 1.00 93.94 127 LEU A C 1
ATOM 986 O O . LEU A 1 127 ? -31.577 9.111 47.123 1.00 93.94 127 LEU A O 1
ATOM 990 N N . ALA A 1 128 ? -31.754 9.302 44.886 1.00 93.25 128 ALA A N 1
ATOM 991 C CA . ALA A 1 128 ? -32.958 10.125 44.903 1.00 93.25 128 ALA A CA 1
ATOM 992 C C . ALA A 1 128 ? -34.150 9.365 45.505 1.00 93.25 128 ALA A C 1
ATOM 994 O O . ALA A 1 128 ? -34.843 9.903 46.375 1.00 93.25 128 ALA A O 1
ATOM 995 N N . ALA A 1 129 ? -34.347 8.101 45.121 1.00 93.12 129 ALA A N 1
ATOM 996 C CA . ALA A 1 129 ? -35.398 7.242 45.657 1.00 93.12 129 ALA A CA 1
ATOM 997 C C . ALA A 1 129 ? -35.258 7.038 47.175 1.00 93.12 129 ALA A C 1
ATOM 999 O O . ALA A 1 129 ? -36.235 7.212 47.908 1.00 93.12 129 ALA A O 1
ATOM 1000 N N . ARG A 1 130 ? -34.041 6.759 47.670 1.00 92.88 130 ARG A N 1
ATOM 1001 C CA . ARG A 1 130 ? -33.762 6.626 49.115 1.00 92.88 130 ARG A CA 1
ATOM 1002 C C . ARG A 1 130 ? -34.085 7.913 49.879 1.00 92.88 130 ARG A C 1
ATOM 1004 O O . ARG A 1 130 ? -34.734 7.857 50.922 1.00 92.88 130 ARG A O 1
ATOM 1011 N N . LYS A 1 131 ? -33.691 9.081 49.351 1.00 90.69 131 LYS A N 1
ATOM 1012 C CA . LYS A 1 131 ? -34.010 10.386 49.964 1.00 90.69 131 LYS A CA 1
ATOM 1013 C C . LYS A 1 131 ? -35.516 10.653 49.994 1.00 90.69 131 LYS A C 1
ATOM 1015 O O . LYS A 1 131 ? -36.033 11.111 51.011 1.00 90.69 131 LYS A O 1
ATOM 1020 N N . HIS A 1 132 ? -36.225 10.351 48.906 1.00 90.06 132 HIS A N 1
ATOM 1021 C CA . HIS A 1 132 ? -37.678 10.507 48.839 1.00 90.06 132 HIS A CA 1
ATOM 1022 C C . HIS A 1 132 ? -38.422 9.579 49.808 1.00 90.06 132 HIS A C 1
ATOM 1024 O O . HIS A 1 132 ? -39.396 10.017 50.421 1.00 90.06 132 HIS A O 1
ATOM 1030 N N . ALA A 1 133 ? -37.973 8.331 49.968 1.00 89.94 133 ALA A N 1
ATOM 1031 C CA . ALA A 1 133 ? -38.544 7.391 50.931 1.00 89.94 133 ALA A CA 1
ATOM 1032 C C . ALA A 1 133 ? -38.368 7.889 52.376 1.00 89.94 133 ALA A C 1
ATOM 1034 O O . ALA A 1 133 ? -39.353 8.014 53.102 1.00 89.94 133 ALA A O 1
ATOM 1035 N N . ALA A 1 134 ? -37.151 8.299 52.750 1.00 87.31 134 ALA A N 1
ATOM 1036 C CA . ALA A 1 134 ? -36.867 8.837 54.083 1.00 87.31 134 ALA A CA 1
ATOM 1037 C C . ALA A 1 134 ? -37.680 10.110 54.400 1.00 87.31 134 ALA A C 1
ATOM 1039 O O . ALA A 1 134 ? -38.166 10.291 55.516 1.00 87.31 134 ALA A O 1
ATOM 1040 N N . ALA A 1 135 ? -37.881 10.989 53.410 1.00 84.25 135 ALA A N 1
ATOM 1041 C CA . ALA A 1 135 ? -38.708 12.190 53.557 1.00 84.25 135 ALA A CA 1
ATOM 1042 C C . ALA A 1 135 ? -40.210 11.889 53.748 1.00 84.25 135 ALA A C 1
ATOM 1044 O O . ALA A 1 135 ? -40.938 12.716 54.297 1.00 84.25 135 ALA A O 1
ATOM 1045 N N . ARG A 1 136 ? -40.698 10.731 53.280 1.00 81.06 136 ARG A N 1
ATOM 1046 C CA . ARG A 1 136 ? -42.084 10.286 53.504 1.00 81.06 136 ARG A CA 1
ATOM 1047 C C . ARG A 1 136 ? -42.276 9.661 54.882 1.00 81.06 136 ARG A C 1
ATOM 1049 O O . ARG A 1 136 ? -43.305 9.911 55.491 1.00 81.06 136 ARG A O 1
ATOM 1056 N N . GLU A 1 137 ? -41.296 8.914 55.382 1.00 75.62 137 GLU A N 1
ATOM 1057 C CA . GLU A 1 137 ? -41.335 8.318 56.730 1.00 75.62 137 GLU A CA 1
ATOM 1058 C C . GLU A 1 137 ? -41.238 9.360 57.855 1.00 75.62 137 GLU A C 1
ATOM 1060 O O . GLU A 1 137 ? -41.664 9.111 58.977 1.00 75.62 137 GLU A O 1
ATOM 1065 N N . TH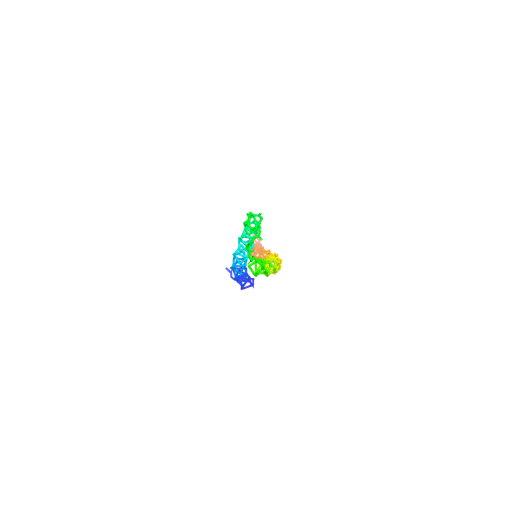R A 1 138 ? -40.701 10.546 57.561 1.00 66.00 138 THR A N 1
ATOM 1066 C CA . THR A 1 138 ? -40.523 11.645 58.526 1.00 66.00 138 THR A CA 1
ATOM 1067 C C . THR A 1 138 ? -41.669 12.659 58.540 1.00 66.00 138 THR A C 1
ATOM 1069 O O . THR A 1 138 ? -41.626 13.621 59.309 1.00 66.00 138 THR A O 1
ATOM 1072 N N . LYS A 1 139 ? -42.704 12.465 57.713 1.00 55.38 139 LYS A N 1
ATOM 1073 C CA . LYS A 1 139 ? -43.903 13.310 57.695 1.00 55.38 139 LYS A CA 1
ATOM 1074 C C . LYS A 1 139 ? -44.988 12.650 58.573 1.00 55.38 139 LYS A C 1
ATOM 1076 O O . LYS A 1 139 ? -45.356 11.523 58.250 1.00 55.38 139 LYS A O 1
ATOM 1081 N N . PRO A 1 140 ? -45.443 13.295 59.669 1.00 54.91 140 PRO A N 1
ATOM 1082 C CA . PRO A 1 140 ? -46.432 12.736 60.598 1.00 54.91 140 PRO A CA 1
ATOM 1083 C C . PRO A 1 140 ? -47.823 12.575 59.976 1.00 54.91 140 PRO A C 1
ATOM 1085 O O . PRO A 1 140 ? -48.144 13.335 59.030 1.00 54.91 140 PRO A O 1
#

Nearest PDB structures (foldseek):
  8qbr-assembly1_A  TM=8.144E-01  e=2.301E-01  Nostoc punctiforme
  6zvr-assembly1_C  TM=6.558E-01  e=1.702E-01  Nostoc punctiforme
  7o40-assembly1_F  TM=5.970E-01  e=6.419E-01  Synechocystis sp. PCC 6803 substr. Kazusa
  5y06-assembly1_A  TM=4.313E-01  e=3.112E-01  Mycolicibacterium smegmatis MC2 155
  7aal-assembly1_B  TM=4.672E-01  e=1.902E+00  Homo sapiens